Protein AF-A0A8I1KHW8-F1 (afdb_monomer_lite)

Radius of gyration: 22.09 Å; chains: 1; bounding bo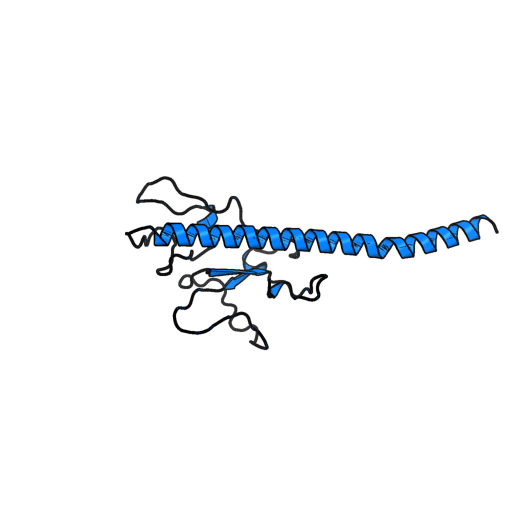x: 58×42×65 Å

Structure (mmCIF, N/CA/C/O backbone):
data_AF-A0A8I1KHW8-F1
#
_entry.id   AF-A0A8I1KHW8-F1
#
loop_
_atom_site.group_PDB
_atom_site.id
_atom_site.type_symbol
_atom_site.label_atom_id
_atom_site.label_alt_id
_atom_site.label_comp_id
_atom_site.label_asym_id
_atom_site.label_entity_id
_atom_site.label_seq_id
_atom_site.pdbx_PDB_ins_code
_atom_site.Cartn_x
_atom_site.Cartn_y
_atom_site.Cartn_z
_atom_site.occupancy
_atom_site.B_iso_or_equiv
_atom_site.auth_seq_id
_atom_site.auth_comp_id
_atom_site.auth_asym_id
_atom_site.auth_atom_id
_atom_site.pdbx_PDB_model_num
ATOM 1 N N . MET A 1 1 ? -35.687 17.084 40.719 1.00 69.00 1 MET A N 1
ATOM 2 C CA . MET A 1 1 ? -35.873 15.833 39.948 1.00 69.00 1 MET A CA 1
ATOM 3 C C . MET A 1 1 ? -35.725 16.032 38.438 1.00 69.00 1 MET A C 1
ATOM 5 O O . MET A 1 1 ? -35.265 15.116 37.778 1.00 69.00 1 MET A O 1
ATOM 9 N N . GLU A 1 2 ? -36.003 17.218 37.891 1.00 84.25 2 GLU A N 1
ATOM 10 C CA . GLU A 1 2 ? -35.909 17.504 36.445 1.00 84.25 2 GLU A CA 1
ATOM 11 C C . GLU A 1 2 ? -34.487 17.387 35.859 1.00 84.25 2 GLU A C 1
ATOM 13 O O . GLU A 1 2 ? -34.281 16.692 34.869 1.00 84.25 2 GLU A O 1
ATOM 18 N N . MET A 1 3 ? -33.470 17.960 36.517 1.00 91.31 3 MET A N 1
ATOM 19 C CA . MET A 1 3 ? -32.082 17.877 36.028 1.00 91.31 3 MET A CA 1
ATOM 20 C C . MET A 1 3 ? -31.494 16.458 36.057 1.00 91.31 3 MET A C 1
ATOM 22 O O . MET A 1 3 ? -30.656 16.126 35.223 1.00 91.31 3 MET A O 1
ATOM 26 N N . VAL A 1 4 ? -31.933 15.606 36.991 1.00 91.44 4 VAL A N 1
ATOM 27 C CA . VAL A 1 4 ? -31.424 14.228 37.119 1.00 91.44 4 VAL A CA 1
ATOM 28 C C . VAL A 1 4 ? -31.890 13.375 35.939 1.00 91.44 4 VAL A C 1
ATOM 30 O O . VAL A 1 4 ? -31.108 12.600 35.395 1.00 91.44 4 VAL A O 1
ATOM 33 N N . VAL A 1 5 ? -33.134 13.572 35.493 1.00 92.62 5 VAL A N 1
ATOM 34 C CA . VAL A 1 5 ? -33.689 12.887 34.317 1.00 92.62 5 VAL A CA 1
ATOM 35 C C . VAL A 1 5 ? -32.966 13.327 33.042 1.00 92.62 5 VAL A C 1
ATOM 37 O O . VAL A 1 5 ? -32.591 12.484 32.233 1.00 92.62 5 VAL A O 1
ATOM 40 N N . VAL A 1 6 ? -32.685 14.625 32.889 1.00 93.31 6 VAL A N 1
ATOM 41 C CA . VAL A 1 6 ? -31.935 15.144 31.731 1.00 93.31 6 VAL A CA 1
ATOM 42 C C . VAL A 1 6 ? -30.516 14.573 31.685 1.00 93.31 6 VAL A C 1
ATOM 44 O O . VAL A 1 6 ? -30.084 14.095 30.639 1.00 93.31 6 VAL A O 1
ATOM 47 N N . LEU A 1 7 ? -29.802 14.551 32.816 1.00 91.19 7 LEU A N 1
ATOM 48 C CA . LEU A 1 7 ? -28.459 13.963 32.892 1.00 91.19 7 LEU A CA 1
ATOM 49 C C . LEU A 1 7 ? -28.461 12.458 32.589 1.00 91.19 7 LEU A C 1
ATOM 51 O O . LEU A 1 7 ? -27.548 11.976 31.921 1.00 91.19 7 LEU A O 1
ATOM 55 N N . ALA A 1 8 ? -29.488 11.726 33.030 1.00 92.25 8 ALA A N 1
ATOM 56 C CA . ALA A 1 8 ? -29.648 10.305 32.725 1.00 92.25 8 ALA A CA 1
ATOM 57 C C . ALA A 1 8 ? -29.912 10.047 31.229 1.00 92.25 8 ALA A C 1
ATOM 59 O O . ALA A 1 8 ? -29.362 9.110 30.655 1.00 92.25 8 ALA A O 1
ATOM 60 N N . ILE A 1 9 ? -30.709 10.895 30.572 1.00 91.88 9 ILE A N 1
ATOM 61 C CA . ILE A 1 9 ? -30.954 10.794 29.125 1.00 91.88 9 ILE A CA 1
ATOM 62 C C . ILE A 1 9 ? -29.681 11.142 28.339 1.00 91.88 9 ILE A C 1
ATOM 64 O O . ILE A 1 9 ? -29.331 10.440 27.391 1.00 91.88 9 ILE A O 1
ATOM 68 N N . LEU A 1 10 ? -28.949 12.184 28.745 1.00 90.81 10 LEU A N 1
ATOM 69 C CA . LEU A 1 10 ? -27.696 12.581 28.095 1.00 90.81 10 LEU A CA 1
ATOM 70 C C . LEU A 1 10 ? -26.608 11.506 28.215 1.00 90.81 10 LEU A C 1
ATOM 72 O O . LEU A 1 10 ? -25.914 11.237 27.234 1.00 90.81 10 LEU A O 1
ATOM 76 N N . SER A 1 11 ? -26.466 10.866 29.378 1.00 89.00 11 SER A N 1
ATOM 77 C CA . SER A 1 11 ? -25.481 9.794 29.567 1.00 89.00 11 SER A CA 1
ATOM 78 C C . SER A 1 11 ? -25.821 8.548 28.743 1.00 89.00 11 SER A C 1
ATOM 80 O O . SER A 1 11 ? -24.925 7.954 28.141 1.00 89.00 11 SER A O 1
ATOM 82 N N . LEU A 1 12 ? -27.108 8.203 28.632 1.00 90.19 12 LEU A N 1
ATOM 83 C CA . LEU A 1 12 ? -27.579 7.114 27.777 1.00 90.19 12 LEU A CA 1
ATOM 84 C C . LEU A 1 12 ? -27.296 7.392 26.291 1.00 90.19 12 LEU A C 1
ATOM 86 O O . LEU A 1 12 ? -26.769 6.529 25.589 1.00 90.19 12 LEU A O 1
ATOM 90 N N . LEU A 1 13 ? -27.588 8.605 25.816 1.00 87.75 13 LEU A N 1
ATOM 91 C CA . LEU A 1 13 ? -27.304 9.010 24.435 1.00 87.75 13 LEU A CA 1
ATOM 92 C C . LEU A 1 13 ? -25.799 9.011 24.135 1.00 87.75 13 LEU A C 1
ATOM 94 O O . LEU A 1 13 ? -25.377 8.521 23.086 1.00 87.75 13 LEU A O 1
ATOM 98 N N . ALA A 1 14 ? -24.979 9.505 25.064 1.00 82.44 14 ALA A N 1
ATOM 99 C CA . ALA A 1 14 ? -23.526 9.496 24.920 1.00 82.44 14 ALA A CA 1
ATOM 100 C C . ALA A 1 14 ? -22.964 8.065 24.831 1.00 82.44 14 ALA A C 1
ATOM 102 O O . ALA A 1 14 ? -22.091 7.795 24.001 1.00 82.44 14 ALA A O 1
ATOM 103 N N . ALA A 1 15 ? -23.495 7.133 25.631 1.00 82.44 15 ALA A N 1
ATOM 104 C CA . ALA A 1 15 ? -23.104 5.725 25.594 1.00 82.44 15 ALA A CA 1
ATOM 105 C C . ALA A 1 15 ? -23.442 5.055 24.248 1.00 82.44 15 ALA A C 1
ATOM 107 O O . ALA A 1 15 ? -22.645 4.265 23.741 1.00 82.44 15 ALA A O 1
ATOM 108 N N . LEU A 1 16 ? -24.581 5.409 23.639 1.00 83.44 16 LEU A N 1
ATOM 109 C CA . LEU A 1 16 ? -24.998 4.891 22.331 1.00 83.44 16 LEU A CA 1
ATOM 110 C C . LEU A 1 16 ? -24.201 5.493 21.160 1.00 83.44 16 LEU A C 1
ATOM 112 O O . LEU A 1 16 ? -23.960 4.808 20.169 1.00 83.44 16 LEU A O 1
ATOM 116 N N . ALA A 1 17 ? -23.752 6.747 21.262 1.00 76.25 17 ALA A N 1
ATOM 117 C CA . ALA A 1 17 ? -23.016 7.423 20.189 1.00 76.25 17 ALA A CA 1
ATOM 118 C C . ALA A 1 17 ? -21.529 7.012 20.096 1.00 76.25 17 ALA A C 1
ATOM 120 O O . ALA A 1 17 ? -20.953 6.978 19.005 1.00 76.25 17 ALA A O 1
ATOM 121 N N . ALA A 1 18 ? -20.893 6.670 21.222 1.00 69.69 18 ALA A N 1
ATOM 122 C CA . ALA A 1 18 ? -19.462 6.356 21.301 1.00 69.69 18 ALA A CA 1
ATOM 123 C C . ALA A 1 18 ? -18.945 5.223 20.372 1.00 69.69 18 ALA A C 1
ATOM 125 O O . ALA A 1 18 ? -17.880 5.406 19.766 1.00 69.69 18 ALA A O 1
ATOM 126 N N . PRO A 1 19 ? -19.618 4.060 20.214 1.00 66.19 19 PRO A N 1
ATOM 127 C CA . PRO A 1 19 ? -19.103 2.972 19.374 1.00 66.19 19 PRO A CA 1
ATOM 128 C C . PRO A 1 19 ? -19.058 3.324 17.878 1.00 66.19 19 PRO A C 1
ATOM 130 O O . PRO A 1 19 ? -18.197 2.814 17.157 1.00 66.19 19 PRO A O 1
ATOM 133 N N . HIS A 1 20 ? -19.912 4.240 17.411 1.00 64.62 20 HIS A N 1
ATOM 134 C CA . HIS A 1 20 ? -19.960 4.635 16.001 1.00 64.62 20 HIS A CA 1
ATOM 135 C C . HIS A 1 20 ? -18.709 5.405 15.555 1.00 64.62 20 HIS A C 1
ATOM 137 O O . HIS A 1 20 ? -18.195 5.168 14.461 1.00 64.62 20 HIS A O 1
ATOM 143 N N . ALA A 1 21 ? -18.157 6.266 16.414 1.00 68.31 21 ALA A N 1
ATOM 144 C CA . ALA A 1 21 ? -16.970 7.053 16.078 1.00 68.31 21 ALA A CA 1
ATOM 145 C C . ALA A 1 21 ? -15.724 6.176 15.845 1.00 68.31 21 ALA A C 1
ATOM 147 O O . ALA A 1 21 ? -14.949 6.413 14.919 1.00 68.31 21 ALA A O 1
ATOM 148 N N . ARG A 1 22 ? -15.547 5.118 16.649 1.00 72.56 22 ARG A N 1
ATOM 149 C CA . ARG A 1 22 ? -14.405 4.191 16.529 1.00 72.56 22 ARG A CA 1
ATOM 150 C C . ARG A 1 22 ? -14.487 3.330 15.265 1.00 72.56 22 ARG A C 1
ATOM 152 O O . ARG A 1 22 ? -13.457 3.042 14.659 1.00 72.56 22 ARG A O 1
ATOM 159 N N . MET A 1 23 ? -15.701 2.956 14.855 1.00 81.62 23 MET A N 1
ATOM 160 C CA . MET A 1 23 ? -15.949 2.178 13.638 1.00 81.62 23 MET A CA 1
ATOM 161 C C . MET A 1 23 ? -15.560 2.958 12.377 1.00 81.62 23 MET A C 1
ATOM 163 O O . MET A 1 23 ? -14.889 2.415 11.501 1.00 81.62 23 MET A O 1
ATOM 167 N N . ASN A 1 24 ? -15.938 4.238 12.311 1.00 83.50 24 ASN A N 1
ATOM 168 C CA . ASN A 1 24 ? -15.645 5.092 11.160 1.00 83.50 24 ASN A CA 1
ATOM 169 C C . ASN A 1 24 ? -14.135 5.278 10.977 1.00 83.50 24 ASN A C 1
ATOM 171 O O . ASN A 1 24 ? -13.622 5.038 9.891 1.00 83.50 24 ASN A O 1
ATOM 175 N N . LEU A 1 25 ? -13.404 5.557 12.063 1.00 86.31 25 LEU A N 1
ATOM 176 C CA . LEU A 1 25 ? -11.943 5.671 12.014 1.00 86.31 25 LEU A CA 1
ATOM 177 C C . LEU A 1 25 ? -11.263 4.384 11.529 1.00 86.31 25 LEU A C 1
ATOM 179 O O . LEU A 1 25 ? -10.285 4.446 10.787 1.00 86.31 25 LEU A O 1
ATOM 183 N N . LYS A 1 26 ? -11.759 3.210 11.943 1.00 88.38 26 LYS A N 1
ATOM 184 C CA . LYS A 1 26 ? -11.233 1.929 11.458 1.00 88.38 26 LYS A CA 1
ATOM 185 C C . LYS A 1 26 ? -11.511 1.757 9.965 1.00 88.38 26 LYS A C 1
ATOM 187 O O . LYS A 1 26 ? -10.582 1.461 9.222 1.00 88.38 26 LYS A O 1
ATOM 192 N N . ARG A 1 27 ? -12.748 1.998 9.522 1.00 91.38 27 ARG A N 1
ATOM 193 C CA . ARG A 1 27 ? -13.138 1.921 8.107 1.00 91.38 27 ARG A CA 1
ATOM 194 C C . ARG A 1 27 ? -12.289 2.844 7.227 1.00 91.38 27 ARG A C 1
ATOM 196 O O . ARG A 1 27 ? -11.821 2.407 6.181 1.00 91.38 27 ARG A O 1
ATOM 203 N N . ASP A 1 28 ? -12.041 4.076 7.662 1.00 92.12 28 ASP A N 1
ATOM 204 C CA . ASP A 1 28 ? -11.218 5.028 6.909 1.00 92.12 28 ASP A CA 1
ATOM 205 C C . ASP A 1 28 ? -9.777 4.522 6.752 1.00 92.12 28 ASP A C 1
ATOM 207 O O . ASP A 1 28 ? -9.219 4.556 5.653 1.00 92.12 28 ASP A O 1
ATOM 211 N N . LYS A 1 29 ? -9.188 3.970 7.822 1.00 92.19 29 LYS A N 1
ATOM 212 C CA . LYS A 1 29 ? -7.856 3.345 7.764 1.00 92.19 29 LYS A CA 1
ATOM 213 C C . LYS A 1 29 ? -7.819 2.121 6.849 1.00 92.19 29 LYS A C 1
ATOM 215 O O . LYS A 1 29 ? -6.839 1.932 6.134 1.00 92.19 29 LYS A O 1
ATOM 220 N N . GLU A 1 30 ? -8.870 1.301 6.838 1.00 94.06 30 GLU A N 1
ATOM 221 C CA . GLU A 1 30 ? -8.973 0.149 5.931 1.00 94.06 30 GLU A CA 1
ATOM 222 C C . GLU A 1 30 ? -9.012 0.579 4.462 1.00 94.06 30 GLU A C 1
ATOM 224 O O . GLU A 1 30 ? -8.321 -0.009 3.629 1.00 94.06 30 GLU A O 1
ATOM 229 N N . ILE A 1 31 ? -9.777 1.628 4.142 1.00 94.44 31 ILE A N 1
ATOM 230 C CA . ILE A 1 31 ? -9.846 2.192 2.787 1.00 94.44 31 ILE A CA 1
ATOM 231 C C . ILE A 1 31 ? -8.468 2.706 2.361 1.00 94.44 31 ILE A C 1
ATOM 233 O O . ILE A 1 31 ? -7.987 2.340 1.288 1.00 94.44 31 ILE A O 1
ATOM 237 N N . GLN A 1 32 ? -7.804 3.481 3.224 1.00 94.06 32 GLN A N 1
ATOM 238 C CA . GLN A 1 32 ? -6.456 3.994 2.964 1.00 94.06 32 GLN A CA 1
ATOM 239 C C . GLN A 1 32 ? -5.442 2.867 2.746 1.00 94.06 32 GLN A C 1
ATOM 241 O O . GLN A 1 32 ? -4.603 2.956 1.846 1.00 94.06 32 GLN A O 1
ATOM 246 N N . LEU A 1 33 ? -5.523 1.788 3.531 1.00 93.44 33 LEU A N 1
ATOM 247 C CA . LEU A 1 33 ? -4.631 0.644 3.372 1.00 93.44 33 LEU A CA 1
ATOM 248 C C . LEU A 1 33 ? -4.840 -0.021 2.008 1.00 93.44 33 LEU A C 1
ATOM 250 O O . LEU A 1 33 ? -3.875 -0.233 1.276 1.00 93.44 33 LEU A O 1
ATOM 254 N N . ARG A 1 34 ? -6.093 -0.298 1.631 1.00 93.44 34 ARG A N 1
ATOM 255 C CA . ARG A 1 34 ? -6.417 -0.917 0.336 1.00 93.44 34 ARG A CA 1
ATOM 256 C C . ARG A 1 34 ? -5.982 -0.045 -0.841 1.00 93.44 34 ARG A C 1
ATOM 258 O O . ARG A 1 34 ? -5.452 -0.564 -1.823 1.00 93.44 34 ARG A O 1
ATOM 265 N N . GLU A 1 35 ? -6.172 1.268 -0.751 1.00 94.50 35 GLU A N 1
ATOM 266 C CA . GLU A 1 35 ? -5.712 2.212 -1.774 1.00 94.50 35 GLU A CA 1
ATOM 267 C C . GLU A 1 35 ? -4.182 2.223 -1.893 1.00 94.50 35 GLU A C 1
ATOM 269 O O . GLU A 1 35 ? -3.638 2.188 -3.002 1.00 94.50 35 GLU A O 1
ATOM 274 N N . THR A 1 36 ? -3.486 2.200 -0.755 1.00 93.19 36 THR A N 1
ATOM 275 C CA . THR A 1 36 ? -2.022 2.134 -0.700 1.00 93.19 36 THR A CA 1
ATOM 276 C C . THR A 1 36 ? -1.513 0.853 -1.360 1.00 93.19 36 THR A C 1
ATOM 278 O O . THR A 1 36 ? -0.686 0.925 -2.270 1.00 93.19 36 THR A O 1
ATOM 281 N N . LEU A 1 37 ? -2.062 -0.308 -0.984 1.00 92.25 37 LEU A N 1
ATOM 282 C CA . LEU A 1 37 ? -1.710 -1.605 -1.572 1.00 92.25 37 LEU A CA 1
ATOM 283 C C . LEU A 1 37 ? -1.968 -1.629 -3.082 1.00 92.25 37 LEU A C 1
ATOM 285 O O . LEU A 1 37 ? -1.089 -2.000 -3.860 1.00 92.25 37 LEU A O 1
ATOM 289 N N . ARG A 1 38 ? -3.138 -1.154 -3.525 1.00 93.94 38 ARG A N 1
ATOM 290 C CA . ARG A 1 38 ? -3.480 -1.064 -4.951 1.00 93.94 38 ARG A CA 1
ATOM 291 C C . ARG A 1 38 ? -2.497 -0.185 -5.721 1.00 93.94 38 ARG A C 1
ATOM 293 O O . ARG A 1 38 ? -2.113 -0.532 -6.836 1.00 93.94 38 ARG A O 1
ATOM 300 N N . THR A 1 39 ? -2.097 0.944 -5.145 1.00 94.00 39 THR A N 1
ATOM 301 C CA . THR A 1 39 ? -1.155 1.879 -5.773 1.00 94.00 39 THR A CA 1
ATOM 302 C C . THR A 1 39 ? 0.226 1.252 -5.936 1.00 94.00 39 THR A C 1
ATOM 304 O O . THR A 1 39 ? 0.824 1.357 -7.008 1.00 94.00 39 THR A O 1
ATOM 307 N N . VAL A 1 40 ? 0.721 0.568 -4.903 1.00 91.50 40 VAL A N 1
ATOM 308 C CA . VAL A 1 40 ? 2.034 -0.089 -4.925 1.00 91.50 40 VAL A CA 1
ATOM 309 C C . VAL A 1 40 ? 2.045 -1.266 -5.892 1.00 91.50 40 VAL A C 1
ATOM 311 O O . VAL A 1 40 ? 2.933 -1.334 -6.737 1.00 91.50 40 VAL A O 1
ATOM 314 N N . ARG A 1 41 ? 1.038 -2.145 -5.837 1.00 92.44 41 ARG A N 1
ATOM 315 C CA . ARG A 1 41 ? 0.912 -3.280 -6.765 1.00 92.44 41 ARG A CA 1
ATOM 316 C C . ARG A 1 41 ? 0.829 -2.816 -8.214 1.00 92.44 41 ARG A C 1
ATOM 318 O O . ARG A 1 41 ? 1.596 -3.274 -9.050 1.00 92.44 41 ARG A O 1
ATOM 325 N N . ALA A 1 42 ? 0.018 -1.796 -8.499 1.00 93.69 42 ALA A N 1
ATOM 326 C CA . ALA A 1 42 ? -0.040 -1.214 -9.838 1.00 93.69 42 ALA A CA 1
ATOM 327 C C . ALA A 1 42 ? 1.303 -0.603 -10.285 1.00 93.69 42 ALA A C 1
ATOM 329 O O . ALA A 1 42 ? 1.614 -0.602 -11.478 1.00 93.69 42 ALA A O 1
ATOM 330 N N . ALA A 1 43 ? 2.099 -0.055 -9.362 1.00 91.56 43 ALA A N 1
ATOM 331 C CA . ALA A 1 43 ? 3.441 0.434 -9.665 1.00 91.56 43 ALA A CA 1
ATOM 332 C C . ALA A 1 43 ? 4.419 -0.714 -9.965 1.00 91.56 43 ALA A C 1
ATOM 334 O O . ALA A 1 43 ? 5.184 -0.602 -10.925 1.00 91.56 43 ALA A O 1
ATOM 335 N N . LEU A 1 44 ? 4.352 -1.813 -9.207 1.00 89.75 44 LEU A N 1
ATOM 336 C CA . LEU A 1 44 ? 5.123 -3.038 -9.444 1.00 89.75 44 LEU A CA 1
ATOM 337 C C . LEU A 1 44 ? 4.780 -3.661 -10.801 1.00 89.75 44 LEU A C 1
ATOM 339 O O . LEU A 1 44 ? 5.681 -3.912 -11.597 1.00 89.75 44 LEU A O 1
ATOM 343 N N . ASP A 1 45 ? 3.493 -3.801 -11.121 1.00 90.94 45 ASP A N 1
ATOM 344 C CA . ASP A 1 45 ? 3.032 -4.339 -12.406 1.00 90.94 45 ASP A CA 1
ATOM 345 C C . ASP A 1 45 ? 3.511 -3.488 -13.588 1.00 90.94 45 ASP A C 1
ATOM 347 O O . ASP A 1 45 ? 3.955 -4.005 -14.615 1.00 90.94 45 ASP A O 1
ATOM 351 N N . ARG A 1 46 ? 3.459 -2.156 -13.451 1.00 90.56 46 ARG A N 1
ATOM 352 C CA . ARG A 1 46 ? 3.965 -1.228 -14.475 1.00 90.56 46 ARG A CA 1
ATOM 353 C C . ARG A 1 46 ? 5.476 -1.334 -14.641 1.00 90.56 46 ARG A C 1
ATOM 355 O O . ARG A 1 46 ? 5.946 -1.292 -15.776 1.00 90.56 46 ARG A O 1
ATOM 362 N N . PHE A 1 47 ? 6.216 -1.459 -13.541 1.00 88.38 47 PHE A N 1
ATOM 363 C CA . PHE A 1 47 ? 7.662 -1.660 -13.570 1.00 88.38 47 PHE A CA 1
ATOM 364 C C . PHE A 1 47 ? 8.006 -2.966 -14.286 1.00 88.38 47 PHE A C 1
ATOM 366 O O . PHE A 1 47 ? 8.790 -2.956 -15.233 1.00 88.38 47 PHE A O 1
ATOM 373 N N . HIS A 1 48 ? 7.344 -4.061 -13.911 1.00 87.44 48 HIS A N 1
ATOM 374 C CA . HIS A 1 48 ? 7.520 -5.365 -14.534 1.00 87.44 48 HIS A CA 1
ATOM 375 C C . HIS A 1 48 ? 7.211 -5.336 -16.033 1.00 87.44 48 HIS A C 1
ATOM 377 O O . HIS A 1 48 ? 8.025 -5.770 -16.848 1.00 87.44 48 HIS A O 1
ATOM 383 N N . ALA A 1 49 ? 6.078 -4.750 -16.425 1.00 88.44 49 ALA A N 1
ATOM 384 C CA . ALA A 1 49 ? 5.695 -4.624 -17.828 1.00 88.44 49 ALA A CA 1
ATOM 385 C C . ALA A 1 49 ? 6.695 -3.790 -18.646 1.00 88.44 49 ALA A C 1
ATOM 387 O O . ALA A 1 49 ? 6.938 -4.089 -19.817 1.00 88.44 49 ALA A O 1
ATOM 388 N N . ASP A 1 50 ? 7.272 -2.742 -18.057 1.00 85.94 50 ASP A N 1
ATOM 389 C CA . ASP A 1 50 ? 8.292 -1.930 -18.716 1.00 85.94 50 ASP A CA 1
ATOM 390 C C . ASP A 1 50 ? 9.634 -2.661 -18.819 1.00 85.94 50 ASP A C 1
ATOM 392 O O . ASP A 1 50 ? 10.307 -2.512 -19.838 1.00 85.94 50 ASP A O 1
ATOM 396 N N . MET A 1 51 ? 10.009 -3.468 -17.823 1.00 83.81 51 MET A N 1
ATOM 397 C CA . MET A 1 51 ? 11.225 -4.287 -17.861 1.00 83.81 51 MET A CA 1
ATOM 398 C C . MET A 1 51 ? 11.112 -5.435 -18.866 1.00 83.81 51 MET A C 1
ATOM 400 O O . MET A 1 51 ? 12.030 -5.640 -19.654 1.00 83.81 51 MET A O 1
ATOM 404 N N . MET A 1 52 ? 9.962 -6.108 -18.939 1.00 83.00 52 MET A N 1
ATOM 405 C CA . MET A 1 52 ? 9.721 -7.195 -19.900 1.00 83.00 52 MET A CA 1
ATOM 406 C C . MET A 1 52 ? 9.712 -6.737 -21.363 1.00 83.00 52 MET A C 1
ATOM 408 O O . MET A 1 52 ? 9.975 -7.526 -22.267 1.00 83.00 52 MET A O 1
ATOM 412 N N . LYS A 1 53 ? 9.427 -5.455 -21.623 1.00 82.94 53 LYS A N 1
ATOM 413 C CA . LYS A 1 53 ? 9.500 -4.871 -22.973 1.00 82.94 53 LYS A CA 1
ATOM 414 C C . LYS A 1 53 ? 10.923 -4.532 -23.408 1.00 82.94 53 LYS A C 1
ATOM 416 O O . LYS A 1 53 ? 11.147 -4.280 -24.594 1.00 82.94 53 LYS A O 1
ATOM 421 N N . ARG A 1 54 ? 11.881 -4.467 -22.481 1.00 76.25 54 ARG A N 1
ATOM 422 C CA . ARG A 1 54 ? 13.270 -4.149 -22.814 1.00 76.25 54 ARG A CA 1
ATOM 423 C C . ARG A 1 54 ? 13.956 -5.388 -23.366 1.00 76.25 54 ARG A C 1
ATOM 425 O O . ARG A 1 54 ? 13.853 -6.475 -22.814 1.00 76.25 54 ARG A O 1
ATOM 432 N N . LYS A 1 55 ? 14.684 -5.203 -24.467 1.00 64.50 55 LYS A N 1
ATOM 433 C CA . LYS A 1 55 ? 15.530 -6.256 -25.048 1.00 64.50 55 LYS A CA 1
ATOM 434 C C . LYS A 1 55 ? 16.824 -6.461 -24.255 1.00 64.50 55 LYS A C 1
ATOM 436 O O . LYS A 1 55 ? 17.423 -7.527 -24.334 1.00 64.50 55 LYS A O 1
ATOM 441 N N . GLU A 1 56 ? 17.248 -5.443 -23.511 1.00 61.66 56 GLU A N 1
ATOM 442 C CA . GLU A 1 56 ? 18.460 -5.456 -22.700 1.00 61.66 56 GLU A CA 1
ATOM 443 C C . GLU A 1 56 ? 18.108 -5.809 -21.251 1.00 61.66 56 GLU A C 1
ATOM 445 O O . GLU A 1 56 ? 17.265 -5.155 -20.633 1.00 61.66 56 GLU A O 1
ATOM 450 N N . LYS A 1 57 ? 18.741 -6.864 -20.719 1.00 58.59 57 LYS A N 1
ATOM 451 C CA . LYS A 1 57 ? 18.715 -7.178 -19.285 1.00 58.59 57 LYS A CA 1
ATOM 452 C C . LYS A 1 57 ? 19.533 -6.105 -18.586 1.00 58.59 57 LYS A C 1
ATOM 454 O O . LYS A 1 57 ? 20.745 -6.233 -18.517 1.00 58.59 57 LYS A O 1
ATOM 459 N N . ASP A 1 58 ? 18.876 -5.035 -18.167 1.00 56.94 58 ASP A N 1
ATOM 460 C CA . ASP A 1 58 ? 19.510 -3.834 -17.632 1.00 56.94 58 ASP A CA 1
ATOM 461 C C . ASP A 1 58 ? 20.018 -4.084 -16.194 1.00 56.94 58 ASP A C 1
ATOM 463 O O . ASP A 1 58 ? 19.229 -4.003 -15.247 1.00 56.94 58 ASP A O 1
ATOM 467 N N . PRO A 1 59 ? 21.314 -4.399 -15.974 1.00 53.38 59 PRO A N 1
ATOM 468 C CA . PRO A 1 59 ? 21.818 -4.794 -14.657 1.00 53.38 59 PRO A CA 1
ATOM 469 C C . PRO A 1 59 ? 21.947 -3.585 -13.722 1.00 53.38 59 PRO A C 1
ATOM 471 O O . PRO A 1 59 ? 22.075 -3.739 -12.511 1.00 53.38 59 PRO A O 1
ATOM 474 N N . LYS A 1 60 ? 21.928 -2.365 -14.281 1.00 57.78 60 LYS A N 1
ATOM 475 C CA . LYS A 1 60 ? 22.070 -1.101 -13.545 1.00 57.78 60 LYS A CA 1
ATOM 476 C C . LYS A 1 60 ? 20.724 -0.499 -13.136 1.00 57.78 60 LYS A C 1
ATOM 478 O O . LYS A 1 60 ? 20.692 0.393 -12.295 1.00 57.78 60 LYS A O 1
ATOM 483 N N . GLY A 1 61 ? 19.616 -0.998 -13.691 1.00 62.16 61 GLY A N 1
ATOM 484 C CA . GLY A 1 61 ? 18.263 -0.487 -13.452 1.00 62.16 61 GLY A CA 1
ATOM 485 C C . GLY A 1 61 ? 17.615 -0.926 -12.134 1.00 62.16 61 GLY A C 1
ATOM 486 O O . GLY A 1 61 ? 16.459 -0.575 -11.897 1.00 62.16 61 GLY A O 1
ATOM 487 N N . GLY A 1 62 ? 18.315 -1.703 -11.296 1.00 70.94 62 GLY A N 1
ATOM 488 C CA . GLY A 1 62 ? 17.782 -2.217 -10.027 1.00 70.94 62 GLY A CA 1
ATOM 489 C C . GLY A 1 62 ? 16.666 -3.257 -10.192 1.00 70.94 62 GLY A C 1
ATOM 490 O O . GLY A 1 62 ? 15.897 -3.476 -9.254 1.00 70.94 62 GLY A O 1
ATOM 491 N N . ALA A 1 63 ? 16.565 -3.869 -11.378 1.00 77.50 63 ALA A N 1
ATOM 492 C CA . ALA A 1 63 ? 15.609 -4.921 -11.698 1.00 77.50 63 ALA A CA 1
ATOM 493 C C . ALA A 1 63 ? 16.265 -6.305 -11.621 1.00 77.50 63 ALA A C 1
ATOM 495 O O . ALA A 1 63 ? 17.370 -6.515 -12.120 1.00 77.50 63 ALA A O 1
ATOM 496 N N . SER A 1 64 ? 15.542 -7.254 -11.039 1.00 77.12 64 SER A N 1
ATOM 497 C CA . SER A 1 64 ? 15.858 -8.678 -11.056 1.00 77.12 64 SER A CA 1
ATOM 498 C C . SER A 1 64 ? 15.741 -9.260 -12.468 1.00 77.12 64 SER A C 1
ATOM 500 O O . SER A 1 64 ? 15.013 -8.717 -13.307 1.00 77.12 64 SER A O 1
ATOM 502 N N . PRO A 1 65 ? 16.383 -10.412 -12.743 1.00 77.44 65 PRO A N 1
ATOM 503 C CA . PRO A 1 65 ? 16.148 -11.193 -13.956 1.00 77.44 65 PRO A CA 1
ATOM 504 C C . PRO A 1 65 ? 14.667 -11.473 -14.263 1.00 77.44 65 PRO A C 1
ATOM 506 O O . PRO A 1 65 ? 14.323 -11.663 -15.429 1.00 77.44 65 PRO A O 1
ATOM 509 N N . ASN A 1 66 ? 13.795 -11.481 -13.246 1.00 77.38 66 ASN A N 1
ATOM 510 C CA . ASN A 1 66 ? 12.347 -11.663 -13.396 1.00 77.38 66 ASN A CA 1
ATOM 511 C C . ASN A 1 66 ? 11.589 -10.355 -13.690 1.00 77.38 66 ASN A C 1
ATOM 513 O O . ASN A 1 66 ? 10.363 -10.355 -13.738 1.00 77.38 66 ASN A O 1
ATOM 517 N N . GLY A 1 67 ? 12.284 -9.230 -13.861 1.00 80.62 67 GLY A N 1
ATOM 518 C CA . GLY A 1 67 ? 11.688 -7.931 -14.175 1.00 80.62 67 GLY A CA 1
ATOM 519 C C . GLY A 1 67 ? 11.065 -7.197 -12.985 1.00 80.62 67 GLY A C 1
ATOM 520 O O . GLY A 1 67 ? 10.439 -6.165 -13.192 1.00 80.62 67 GLY A O 1
ATOM 521 N N . TYR A 1 68 ? 11.229 -7.688 -11.757 1.00 85.19 68 TYR A N 1
ATOM 522 C CA . TYR A 1 68 ? 10.755 -7.032 -10.530 1.00 85.19 68 TYR A CA 1
ATOM 523 C C . TYR A 1 68 ? 11.876 -6.240 -9.838 1.00 85.19 68 TYR A C 1
ATOM 525 O O . TYR A 1 68 ? 13.049 -6.561 -10.028 1.00 85.19 68 TYR A O 1
ATOM 533 N N . PRO A 1 69 ? 11.568 -5.189 -9.060 1.00 84.75 69 PRO A N 1
ATOM 534 C CA . PRO A 1 69 ? 12.589 -4.404 -8.369 1.00 84.75 69 PRO A CA 1
ATOM 535 C C . PRO A 1 69 ? 13.168 -5.143 -7.153 1.00 84.75 69 PRO A C 1
ATOM 537 O O . PRO A 1 69 ? 12.444 -5.855 -6.465 1.00 84.75 69 PRO A O 1
ATOM 540 N N . TYR A 1 70 ? 14.442 -4.902 -6.825 1.00 80.81 70 TYR A N 1
ATOM 541 C CA . TYR A 1 70 ? 15.048 -5.395 -5.571 1.00 80.81 70 TYR A CA 1
ATOM 542 C C . TYR A 1 70 ? 14.603 -4.606 -4.330 1.00 80.81 70 TYR A C 1
ATOM 544 O O . TYR A 1 70 ? 14.524 -5.144 -3.229 1.00 80.81 70 TYR A O 1
ATOM 552 N N . THR A 1 71 ? 14.283 -3.320 -4.503 1.00 82.44 71 THR A N 1
ATOM 553 C CA . THR A 1 71 ? 13.891 -2.430 -3.401 1.00 82.44 71 THR A CA 1
ATOM 554 C C . THR A 1 71 ? 12.757 -1.519 -3.844 1.00 82.44 71 THR A C 1
ATOM 556 O O . THR A 1 71 ? 12.813 -0.957 -4.937 1.00 82.44 71 THR A O 1
ATOM 559 N N . VAL A 1 72 ? 11.774 -1.266 -2.973 1.00 82.06 72 VAL A N 1
ATOM 560 C CA . VAL A 1 72 ? 10.672 -0.313 -3.241 1.00 82.06 72 VAL A CA 1
ATOM 561 C C . VAL A 1 72 ? 11.195 1.087 -3.585 1.00 82.06 72 VAL A C 1
ATOM 563 O O . VAL A 1 72 ? 10.604 1.789 -4.401 1.00 82.06 72 VAL A O 1
ATOM 566 N N . GLN A 1 73 ? 12.350 1.472 -3.037 1.00 82.50 73 GLN A N 1
ATOM 567 C CA . GLN A 1 73 ? 13.014 2.740 -3.335 1.00 82.50 73 GLN A CA 1
ATOM 568 C C . GLN A 1 73 ? 13.303 2.927 -4.835 1.00 82.50 73 GLN A C 1
ATOM 570 O O . GLN A 1 73 ? 13.174 4.034 -5.349 1.00 82.50 73 GLN A O 1
ATOM 575 N N . THR A 1 74 ? 13.581 1.847 -5.573 1.00 82.69 74 THR A N 1
ATOM 576 C CA . THR A 1 74 ? 13.809 1.910 -7.030 1.00 82.69 74 THR A CA 1
ATOM 577 C C . THR A 1 74 ? 12.578 2.407 -7.798 1.00 82.69 74 THR A C 1
ATOM 579 O O . THR A 1 74 ? 12.714 3.072 -8.825 1.00 82.69 74 THR A O 1
ATOM 582 N N . LEU A 1 75 ? 11.366 2.166 -7.278 1.00 83.88 75 LEU A N 1
ATOM 583 C CA . LEU A 1 75 ? 10.120 2.666 -7.866 1.00 83.88 75 LEU A CA 1
ATOM 584 C C . LEU A 1 75 ? 9.970 4.183 -7.699 1.00 83.88 75 LEU A C 1
ATOM 586 O O . LEU A 1 75 ? 9.303 4.819 -8.521 1.00 83.88 75 LEU A O 1
ATOM 590 N N . VAL A 1 76 ? 10.574 4.752 -6.651 1.00 85.88 76 VAL A N 1
ATOM 591 C CA . VAL A 1 76 ? 10.552 6.190 -6.339 1.00 85.88 76 VAL A CA 1
ATOM 592 C C . VAL A 1 76 ? 11.684 6.917 -7.061 1.00 85.88 76 VAL A C 1
ATOM 594 O O . VAL A 1 76 ? 11.439 7.914 -7.741 1.00 85.88 76 VAL A O 1
ATOM 597 N N . ASP A 1 77 ? 12.909 6.401 -6.964 1.00 82.00 77 ASP A N 1
ATOM 598 C CA . ASP A 1 77 ? 14.089 6.979 -7.621 1.00 82.00 77 ASP A CA 1
ATOM 599 C C . ASP A 1 77 ? 13.948 6.914 -9.151 1.00 82.00 77 ASP A C 1
ATOM 601 O O . ASP A 1 77 ? 14.350 7.834 -9.878 1.00 82.00 77 ASP A O 1
ATOM 605 N N . GLY A 1 78 ? 13.262 5.868 -9.617 1.00 76.44 78 GLY A N 1
ATOM 606 C CA . GLY A 1 78 ? 12.922 5.605 -11.001 1.00 76.44 78 GLY A CA 1
ATOM 607 C C . GLY A 1 78 ? 13.976 4.761 -11.707 1.00 76.44 78 GLY A C 1
ATOM 608 O O . GLY A 1 78 ? 15.178 4.943 -11.519 1.00 76.44 78 GLY A O 1
ATOM 609 N N . SER A 1 79 ? 13.516 3.866 -12.579 1.00 72.81 79 SER A N 1
ATOM 610 C CA . SER A 1 79 ? 14.404 3.096 -13.450 1.00 72.81 79 SER A CA 1
ATOM 611 C C . SER A 1 79 ? 14.783 3.929 -14.672 1.00 72.81 79 SER A C 1
ATOM 613 O O . SER A 1 79 ? 13.902 4.490 -15.337 1.00 72.81 79 SER A O 1
ATOM 615 N N . GLU A 1 80 ? 16.067 3.976 -15.012 1.00 67.19 80 GLU A N 1
ATOM 616 C CA . GLU A 1 80 ? 16.540 4.530 -16.287 1.00 67.19 80 GLU A CA 1
ATOM 617 C C . GLU A 1 80 ? 15.936 3.727 -17.440 1.00 67.19 80 GLU A C 1
ATOM 619 O O . GLU A 1 80 ? 15.776 2.522 -17.303 1.00 67.19 80 GLU A O 1
ATOM 624 N N . LYS A 1 81 ? 15.504 4.369 -18.535 1.00 59.47 81 LYS A N 1
ATOM 625 C CA . LYS A 1 81 ? 14.870 3.691 -19.691 1.00 59.47 81 LYS A CA 1
ATOM 626 C C . LYS A 1 81 ? 15.886 3.165 -20.720 1.00 59.47 81 LYS A C 1
ATOM 628 O O . LYS A 1 81 ? 15.550 2.309 -21.530 1.00 59.47 81 LYS A O 1
ATOM 633 N N . ALA A 1 82 ? 17.088 3.727 -20.679 1.00 58.84 82 ALA A N 1
ATOM 634 C CA . ALA A 1 82 ? 18.291 3.422 -21.447 1.00 58.84 82 ALA A CA 1
ATOM 635 C C . A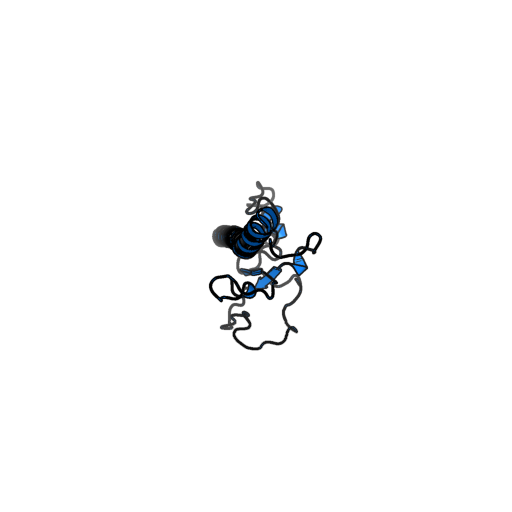LA A 1 82 ? 19.470 4.063 -20.689 1.00 58.84 82 ALA A C 1
ATOM 637 O O . ALA A 1 82 ? 19.224 4.955 -19.869 1.00 58.84 82 ALA A O 1
ATOM 638 N N . ALA A 1 83 ? 20.717 3.669 -20.967 1.00 57.03 83 ALA A N 1
ATOM 639 C CA . ALA A 1 83 ? 21.892 4.308 -20.367 1.00 57.03 83 ALA A CA 1
ATOM 640 C C . ALA A 1 83 ? 21.827 5.841 -20.555 1.00 57.03 83 ALA A C 1
ATOM 642 O O . ALA A 1 83 ? 21.798 6.323 -21.687 1.00 57.03 83 ALA A O 1
ATOM 643 N N . ASN A 1 84 ? 21.758 6.595 -19.448 1.00 59.16 84 ASN A N 1
ATOM 644 C CA . ASN A 1 84 ? 21.599 8.062 -19.406 1.00 59.16 84 ASN A CA 1
ATOM 645 C C . ASN A 1 84 ? 20.269 8.630 -19.960 1.00 59.16 84 ASN A C 1
ATOM 647 O O . ASN A 1 84 ? 20.184 9.813 -20.291 1.00 59.16 84 ASN A O 1
ATOM 651 N N . GLY A 1 85 ? 19.213 7.819 -20.058 1.00 66.25 85 GLY A N 1
ATOM 652 C CA . GLY A 1 85 ? 17.870 8.269 -20.441 1.00 66.25 85 GLY A CA 1
ATOM 653 C C . GLY A 1 85 ? 17.060 8.873 -19.279 1.00 66.25 85 GLY A C 1
ATOM 654 O O . GLY A 1 85 ? 17.434 8.737 -18.113 1.00 66.25 85 GLY A O 1
ATOM 655 N N . PRO A 1 86 ? 15.899 9.502 -19.555 1.00 71.50 86 PRO A N 1
ATOM 656 C CA . PRO A 1 86 ? 15.026 10.016 -18.501 1.00 71.50 86 PRO A CA 1
ATOM 657 C C . PRO A 1 86 ? 14.558 8.882 -17.575 1.00 71.50 86 PRO A C 1
ATOM 659 O O . PRO A 1 86 ? 14.040 7.859 -18.038 1.00 71.50 86 PRO A O 1
ATOM 662 N N . LYS A 1 87 ? 14.727 9.071 -16.259 1.00 77.56 87 LYS A N 1
ATOM 663 C CA . LYS A 1 87 ? 14.282 8.118 -15.232 1.00 77.56 87 LYS A CA 1
ATOM 664 C C . LYS A 1 87 ? 12.761 8.086 -15.176 1.00 77.56 87 LYS A C 1
ATOM 666 O O . LYS A 1 87 ? 12.119 9.109 -14.932 1.00 77.56 87 LYS A O 1
ATOM 671 N N . LYS A 1 88 ? 12.175 6.905 -15.373 1.00 83.38 88 LYS A N 1
ATOM 672 C CA . LYS A 1 88 ? 10.735 6.707 -15.201 1.00 83.38 88 LYS A CA 1
ATOM 673 C C . LYS A 1 88 ? 10.458 6.316 -13.754 1.00 83.38 88 LYS A C 1
ATOM 675 O O . LYS A 1 88 ? 10.899 5.262 -13.305 1.00 83.38 88 LYS A O 1
ATOM 680 N N . ARG A 1 89 ? 9.730 7.176 -13.041 1.00 87.50 89 ARG A N 1
ATOM 681 C CA . ARG A 1 89 ? 9.267 6.933 -11.668 1.00 87.50 89 ARG A CA 1
ATOM 682 C C . ARG A 1 89 ? 7.887 6.287 -11.692 1.00 87.50 89 ARG A C 1
ATOM 684 O O . ARG A 1 89 ? 7.028 6.703 -12.471 1.00 87.50 89 ARG A O 1
ATOM 691 N N . TYR A 1 90 ? 7.680 5.292 -10.837 1.00 88.44 90 TYR A N 1
ATOM 692 C CA . TYR A 1 90 ? 6.418 4.553 -10.727 1.00 88.44 90 TYR A CA 1
ATOM 693 C C . TYR A 1 90 ? 5.647 4.939 -9.463 1.00 88.44 90 TYR A C 1
ATOM 695 O O . TYR A 1 90 ? 4.418 4.908 -9.470 1.00 88.44 90 TYR A O 1
ATOM 703 N N . LEU A 1 91 ? 6.359 5.374 -8.419 1.00 89.12 91 LEU A N 1
ATOM 704 C CA . LEU A 1 91 ? 5.795 5.915 -7.187 1.00 89.12 91 LEU A CA 1
ATOM 705 C C . LEU A 1 91 ? 6.241 7.363 -6.968 1.00 89.12 91 LEU A C 1
ATOM 707 O O . LEU A 1 91 ? 7.343 7.761 -7.340 1.00 89.12 91 LEU A O 1
ATOM 711 N N . ARG A 1 92 ? 5.359 8.162 -6.358 1.00 88.88 92 ARG A N 1
ATOM 712 C CA . ARG A 1 92 ? 5.651 9.556 -5.974 1.00 88.88 92 ARG A CA 1
ATOM 713 C C . ARG A 1 92 ? 6.341 9.651 -4.612 1.00 88.88 92 ARG A C 1
ATOM 715 O O . ARG A 1 92 ? 7.135 10.558 -4.399 1.00 88.88 92 ARG A O 1
ATOM 722 N N . SER A 1 93 ? 6.027 8.727 -3.712 1.00 87.31 93 SER A N 1
ATOM 723 C CA . SER A 1 93 ? 6.559 8.632 -2.354 1.00 87.31 93 SER A CA 1
ATOM 724 C C . SER A 1 93 ? 6.502 7.182 -1.880 1.00 87.31 93 SER A C 1
ATOM 726 O O . SER A 1 93 ? 5.813 6.355 -2.484 1.00 87.31 93 SER A O 1
ATOM 728 N N . LEU A 1 94 ? 7.206 6.876 -0.789 1.00 86.06 94 LEU A N 1
ATOM 729 C CA . LEU A 1 94 ? 7.090 5.576 -0.138 1.00 86.06 94 LEU A CA 1
ATOM 730 C C . LEU A 1 94 ? 5.692 5.410 0.484 1.00 86.06 94 LEU A C 1
ATOM 732 O O . LEU A 1 94 ? 5.168 6.371 1.058 1.00 86.06 94 LEU A O 1
ATOM 736 N N . PRO A 1 95 ? 5.083 4.219 0.371 1.00 88.31 95 PRO A N 1
ATOM 737 C CA . PRO A 1 95 ? 3.785 3.947 0.970 1.00 88.31 95 PRO A CA 1
ATOM 738 C C . PRO A 1 95 ? 3.895 3.899 2.500 1.00 88.31 95 PRO A C 1
ATOM 740 O O . PRO A 1 95 ? 4.860 3.368 3.054 1.00 88.31 95 PRO A O 1
ATOM 743 N N . VAL A 1 96 ? 2.883 4.433 3.184 1.00 88.56 96 VAL A N 1
ATOM 744 C CA . VAL A 1 96 ? 2.792 4.454 4.651 1.00 88.56 96 VAL A CA 1
ATOM 745 C C . VAL A 1 96 ? 1.646 3.554 5.083 1.00 88.56 96 VAL A C 1
ATOM 747 O O . VAL A 1 96 ? 0.559 3.620 4.511 1.00 88.56 96 VAL A O 1
ATOM 750 N N . ASN A 1 97 ? 1.879 2.707 6.081 1.00 89.25 97 ASN A N 1
ATOM 751 C CA . ASN A 1 97 ? 0.828 1.860 6.629 1.00 89.25 97 ASN A CA 1
ATOM 752 C C . ASN A 1 97 ? -0.037 2.683 7.617 1.00 89.25 97 ASN A C 1
ATOM 754 O O . ASN A 1 97 ? 0.489 3.135 8.636 1.00 89.25 97 ASN A O 1
ATOM 758 N N . PRO A 1 98 ? -1.355 2.865 7.380 1.00 89.81 98 PRO A N 1
ATOM 759 C CA . PRO A 1 98 ? -2.232 3.684 8.235 1.00 89.81 98 PRO A CA 1
ATOM 760 C C . PRO A 1 98 ? -2.509 3.074 9.623 1.00 89.81 98 PRO A C 1
ATOM 762 O O . PRO A 1 98 ? -3.032 3.748 10.522 1.00 89.81 98 PRO A O 1
ATOM 765 N N . PHE A 1 99 ? -2.178 1.794 9.815 1.00 87.44 99 PHE A N 1
ATOM 766 C CA . PHE A 1 99 ? -2.260 1.110 11.105 1.00 87.44 99 PHE A CA 1
ATOM 767 C C . PHE A 1 99 ? -0.943 1.130 11.879 1.00 87.44 99 PHE A C 1
ATOM 769 O O . PHE A 1 99 ? -0.949 0.843 13.077 1.00 87.44 99 PHE A O 1
ATOM 776 N N . ALA A 1 100 ? 0.169 1.486 11.234 1.00 86.88 100 ALA A N 1
ATOM 777 C CA . ALA A 1 100 ? 1.457 1.521 11.898 1.00 86.88 100 ALA A CA 1
ATOM 778 C C . ALA A 1 100 ? 1.572 2.747 12.830 1.00 86.88 100 ALA A C 1
ATOM 780 O O . ALA A 1 100 ? 1.113 3.840 12.481 1.00 86.88 100 ALA A O 1
ATOM 781 N N . PRO A 1 101 ? 2.186 2.601 14.020 1.00 84.69 101 PRO A N 1
ATOM 782 C CA . PRO A 1 101 ? 2.475 3.734 14.892 1.00 84.69 101 PRO A CA 1
ATOM 783 C C . PRO A 1 101 ? 3.363 4.766 14.193 1.00 84.69 101 PRO A C 1
ATOM 785 O O . PRO A 1 101 ? 4.289 4.407 13.460 1.00 84.69 101 PRO A O 1
ATOM 788 N N . ALA A 1 102 ? 3.127 6.051 14.460 1.00 82.25 102 ALA A N 1
ATOM 789 C CA . ALA A 1 102 ? 3.962 7.122 13.928 1.00 82.25 102 ALA A CA 1
ATOM 790 C C . ALA A 1 102 ? 5.441 6.899 14.300 1.00 82.25 102 ALA A C 1
ATOM 792 O O . ALA A 1 102 ? 5.759 6.589 15.447 1.00 82.25 102 ALA A O 1
ATOM 793 N N . GLY A 1 103 ? 6.340 7.044 13.324 1.00 79.56 103 GLY A N 1
ATOM 794 C CA . GLY A 1 103 ? 7.783 6.861 13.518 1.00 79.56 103 GLY A CA 1
ATOM 795 C C . GLY A 1 103 ? 8.298 5.427 13.355 1.00 79.56 103 GLY A C 1
ATOM 796 O O . GLY A 1 103 ? 9.499 5.207 13.497 1.00 79.56 103 GLY A O 1
ATOM 797 N N . THR A 1 104 ? 7.449 4.448 13.017 1.00 84.00 104 THR A N 1
ATOM 798 C CA . THR A 1 104 ? 7.949 3.118 12.627 1.00 84.00 104 THR A CA 1
ATOM 799 C C . THR A 1 104 ? 8.734 3.193 11.311 1.00 84.00 104 THR A C 1
ATOM 801 O O . THR A 1 104 ? 8.274 3.836 10.364 1.00 84.00 104 THR A O 1
ATOM 804 N N . PRO A 1 105 ? 9.901 2.531 11.198 1.00 80.44 105 PRO A N 1
ATOM 805 C CA . PRO A 1 105 ? 10.656 2.499 9.949 1.00 80.44 105 PRO A CA 1
ATOM 806 C C . PRO A 1 105 ? 9.904 1.699 8.880 1.00 80.44 105 PRO A C 1
ATOM 808 O O . PRO A 1 105 ? 9.209 0.735 9.196 1.00 80.44 105 PRO A O 1
ATOM 811 N N . PHE A 1 106 ? 10.073 2.070 7.609 1.00 79.56 106 PHE A N 1
ATOM 812 C CA . PHE A 1 106 ? 9.356 1.482 6.469 1.00 79.56 106 PHE A CA 1
ATOM 813 C C . PHE A 1 106 ? 9.411 -0.055 6.439 1.00 79.56 106 PHE A C 1
ATOM 815 O O . PHE A 1 106 ? 8.394 -0.719 6.267 1.00 79.56 106 PHE A O 1
ATOM 822 N N . GLN A 1 107 ? 10.587 -0.629 6.685 1.00 75.25 107 GLN A N 1
ATOM 823 C CA . GLN A 1 107 ? 10.828 -2.073 6.678 1.00 75.25 107 GLN A CA 1
ATOM 824 C C . GLN A 1 107 ? 10.090 -2.812 7.804 1.00 75.25 107 GLN A C 1
ATOM 826 O O . GLN A 1 107 ? 9.884 -4.016 7.716 1.00 75.25 107 GLN A O 1
ATOM 831 N N . ALA A 1 108 ? 9.702 -2.112 8.873 1.00 79.62 108 ALA A N 1
ATOM 832 C CA . ALA A 1 108 ? 8.920 -2.685 9.963 1.00 79.62 108 ALA A CA 1
ATOM 833 C C . ALA A 1 108 ? 7.405 -2.565 9.736 1.00 79.62 108 ALA A C 1
ATOM 835 O O . ALA A 1 108 ? 6.643 -3.192 10.465 1.00 79.62 108 ALA A O 1
ATOM 836 N N . GLN A 1 109 ? 6.965 -1.776 8.751 1.00 82.56 109 GLN A N 1
ATOM 837 C CA . GLN A 1 109 ? 5.544 -1.560 8.449 1.00 82.56 109 GLN A CA 1
ATOM 838 C C . GLN A 1 109 ? 4.973 -2.576 7.451 1.00 82.56 109 GLN A C 1
ATOM 840 O O . GLN A 1 109 ? 3.752 -2.764 7.397 1.00 82.56 109 GLN A O 1
ATOM 845 N N . TRP A 1 110 ? 5.842 -3.209 6.663 1.00 84.81 110 TRP A N 1
ATOM 846 C CA . TRP A 1 110 ? 5.482 -4.011 5.497 1.00 84.81 110 TRP A CA 1
ATOM 847 C C . TRP A 1 110 ? 6.221 -5.352 5.490 1.00 84.81 110 TRP A C 1
ATOM 849 O O . TRP A 1 110 ? 7.347 -5.454 5.976 1.00 84.81 110 TRP A O 1
ATOM 859 N N . THR A 1 111 ? 5.586 -6.362 4.903 1.00 84.94 111 THR A N 1
ATOM 860 C CA . THR A 1 111 ? 6.187 -7.653 4.552 1.00 84.94 111 THR A CA 1
ATOM 861 C C . THR A 1 111 ? 6.241 -7.752 3.029 1.00 84.94 111 THR A C 1
ATOM 863 O O . THR A 1 111 ? 5.309 -7.321 2.353 1.00 84.94 111 THR A O 1
ATOM 866 N N . PHE A 1 112 ? 7.329 -8.294 2.482 1.00 82.62 112 PHE A N 1
ATOM 867 C CA . PHE A 1 112 ? 7.532 -8.419 1.038 1.00 82.62 112 PHE A CA 1
ATOM 868 C C . PHE A 1 112 ? 7.505 -9.884 0.615 1.00 82.62 112 PHE A C 1
ATOM 870 O O . PHE A 1 112 ? 7.993 -10.749 1.341 1.00 82.62 112 PHE A O 1
ATOM 877 N N . VAL A 1 113 ? 6.979 -10.134 -0.580 1.00 82.44 113 VAL A N 1
ATOM 878 C CA . VAL A 1 113 ? 6.957 -11.450 -1.225 1.00 82.44 113 VAL A CA 1
ATOM 879 C C . VAL A 1 113 ? 7.833 -11.384 -2.471 1.00 82.44 113 VAL A C 1
ATOM 881 O O . VAL A 1 113 ? 7.714 -10.436 -3.248 1.00 82.44 113 VAL A O 1
ATOM 884 N N . SER A 1 114 ? 8.704 -12.375 -2.668 1.00 79.19 114 SER A N 1
ATOM 885 C CA . SER A 1 114 ? 9.590 -12.473 -3.838 1.00 79.19 114 SER A CA 1
ATOM 886 C C . SER A 1 114 ? 9.049 -13.407 -4.915 1.00 79.19 114 SER A C 1
ATOM 888 O O . SER A 1 114 ? 8.313 -14.342 -4.610 1.00 79.19 114 SER A O 1
ATOM 890 N N . TYR A 1 115 ? 9.467 -13.208 -6.165 1.00 74.69 115 TYR A N 1
ATOM 891 C CA . TYR A 1 115 ? 9.111 -14.081 -7.280 1.00 74.69 115 TYR A CA 1
ATOM 892 C C . TYR A 1 115 ? 10.086 -15.267 -7.371 1.00 74.69 115 TYR A C 1
ATOM 894 O O . TYR A 1 115 ? 11.202 -15.137 -7.877 1.00 74.69 115 TYR A O 1
ATOM 902 N N . GLN A 1 116 ? 9.678 -16.455 -6.916 1.00 67.12 116 GLN A N 1
ATOM 903 C CA . GLN A 1 116 ? 10.424 -17.695 -7.158 1.00 67.12 116 GLN A CA 1
ATOM 904 C C . GLN A 1 116 ? 9.791 -18.479 -8.311 1.00 67.12 116 GLN A C 1
ATOM 906 O O . GLN A 1 116 ? 8.643 -18.910 -8.263 1.00 67.12 116 GLN A O 1
ATOM 911 N N . ARG A 1 117 ? 10.558 -18.678 -9.387 1.00 45.19 117 ARG A N 1
ATOM 912 C CA . ARG A 1 117 ? 10.158 -19.545 -10.498 1.00 45.19 117 ARG A CA 1
ATOM 913 C C . ARG A 1 117 ? 10.515 -20.989 -10.147 1.00 45.19 117 ARG A C 1
ATOM 915 O O . ARG A 1 117 ? 11.646 -21.394 -10.391 1.00 45.19 117 ARG A O 1
ATOM 922 N N . GLY A 1 118 ? 9.572 -21.761 -9.604 1.00 41.34 118 GLY A N 1
ATOM 923 C CA . GLY A 1 118 ? 9.743 -23.216 -9.463 1.00 41.34 118 GLY A CA 1
ATOM 924 C C . GLY A 1 118 ? 9.185 -23.874 -8.203 1.00 41.34 118 GLY A C 1
ATOM 925 O O . GLY A 1 118 ? 9.155 -25.099 -8.166 1.00 41.34 118 GLY A O 1
ATOM 926 N N . ASP A 1 119 ? 8.689 -23.123 -7.223 1.00 36.75 119 ASP A N 1
ATOM 927 C CA . ASP A 1 119 ? 7.793 -23.667 -6.208 1.00 36.75 119 ASP A CA 1
ATOM 928 C C . ASP A 1 119 ? 6.412 -23.022 -6.348 1.00 36.75 119 ASP A C 1
ATOM 930 O O . ASP A 1 119 ? 6.250 -21.884 -6.786 1.00 36.75 119 ASP A O 1
ATOM 934 N N . ALA A 1 120 ? 5.373 -23.784 -6.033 1.00 35.28 120 ALA A N 1
ATOM 935 C CA . ALA A 1 120 ? 4.072 -23.220 -5.730 1.00 35.28 120 ALA A CA 1
ATOM 936 C C . ALA A 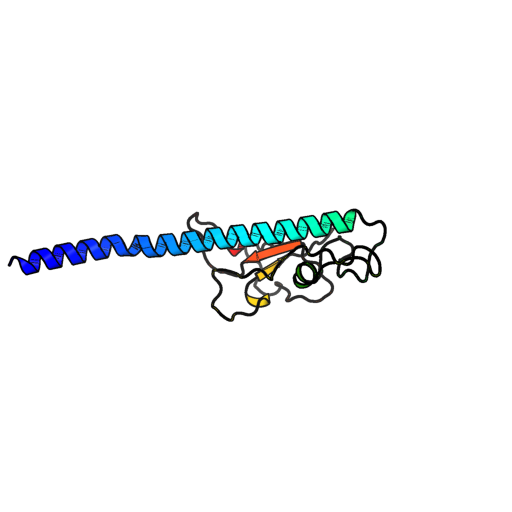1 120 ? 4.151 -22.611 -4.321 1.00 35.28 120 ALA A C 1
ATOM 938 O O . ALA A 1 120 ? 3.528 -23.103 -3.389 1.00 35.28 120 ALA A O 1
ATOM 939 N N . GLY A 1 121 ? 4.989 -21.595 -4.145 1.00 32.78 121 GLY A N 1
ATOM 940 C CA . GLY A 1 121 ? 5.206 -20.916 -2.882 1.00 32.78 121 GLY A CA 1
ATOM 941 C C . GLY A 1 121 ? 4.447 -19.608 -2.852 1.00 32.78 121 GLY A C 1
ATOM 942 O O . GLY A 1 121 ? 5.029 -18.530 -2.945 1.00 32.78 121 GLY A O 1
ATOM 943 N N . ILE A 1 122 ? 3.135 -19.686 -2.635 1.00 35.19 122 ILE A N 1
ATOM 944 C CA . ILE A 1 122 ? 2.522 -18.692 -1.761 1.00 35.19 122 ILE A CA 1
ATOM 945 C C . ILE A 1 122 ? 3.329 -18.783 -0.459 1.00 35.19 122 ILE A C 1
ATOM 947 O O . ILE A 1 122 ? 3.101 -19.675 0.344 1.00 35.19 122 ILE A O 1
ATOM 951 N N . THR A 1 123 ? 4.291 -17.889 -0.240 1.00 33.56 123 THR A N 1
ATOM 952 C CA . THR A 1 123 ? 4.714 -17.546 1.122 1.00 33.56 123 THR A CA 1
ATOM 953 C C . THR A 1 123 ? 3.776 -16.479 1.682 1.00 33.56 123 THR A C 1
ATOM 955 O O . THR A 1 123 ? 4.188 -15.583 2.404 1.00 33.56 123 THR A O 1
ATOM 958 N N . SER A 1 124 ? 2.469 -16.593 1.419 1.00 37.62 124 SER A N 1
ATOM 959 C CA . SER A 1 124 ? 1.562 -16.373 2.536 1.00 37.62 124 SER A CA 1
ATOM 960 C C . SER A 1 124 ? 1.722 -17.617 3.396 1.00 37.62 124 SER A C 1
ATOM 962 O O . SER A 1 124 ? 1.605 -18.747 2.929 1.00 37.62 124 SER A O 1
ATOM 964 N N . SER A 1 125 ? 2.034 -17.432 4.668 1.00 33.12 125 SER A N 1
ATOM 965 C CA . SER A 1 125 ? 1.720 -18.464 5.640 1.00 33.12 125 SER A CA 1
ATOM 966 C C . SER A 1 125 ? 0.191 -18.602 5.697 1.00 33.12 125 SER A C 1
ATOM 968 O O . SER A 1 125 ? -0.436 -18.194 6.675 1.00 33.12 125 SER A O 1
ATOM 970 N N . SER A 1 126 ? -0.431 -19.198 4.678 1.00 30.53 126 SER A N 1
ATOM 971 C CA . SER A 1 126 ? -1.686 -19.901 4.856 1.00 30.53 126 SER A CA 1
ATOM 972 C C . SER A 1 126 ? -1.363 -21.076 5.774 1.00 30.53 126 SER A C 1
ATOM 974 O O . SER A 1 126 ? -0.783 -22.068 5.346 1.00 30.53 126 SER A O 1
ATOM 976 N N . TYR A 1 127 ? -1.703 -20.901 7.051 1.00 28.28 127 TYR A N 1
ATOM 977 C CA . TYR A 1 127 ? -1.552 -21.858 8.147 1.00 28.28 127 TYR A CA 1
ATOM 978 C C . TYR A 1 127 ? -0.105 -22.212 8.540 1.00 28.28 127 TYR A C 1
ATOM 980 O O . TYR A 1 127 ? 0.458 -23.209 8.113 1.00 28.28 127 TYR A O 1
ATOM 988 N N . GLY A 1 128 ? 0.442 -21.460 9.501 1.00 34.66 128 GLY A N 1
ATOM 989 C CA . GLY A 1 128 ? 1.401 -22.029 10.452 1.00 34.66 128 GLY A CA 1
ATOM 990 C C . GLY A 1 128 ? 2.880 -22.042 10.066 1.00 34.66 128 GLY A C 1
ATOM 991 O O . GLY A 1 128 ? 3.601 -22.896 10.574 1.00 34.66 128 GLY A O 1
ATOM 992 N N . THR A 1 129 ? 3.373 -21.091 9.274 1.00 33.84 129 THR A N 1
ATOM 993 C CA . THR A 1 129 ? 4.824 -20.876 9.179 1.00 33.84 129 THR A CA 1
ATOM 994 C C . THR A 1 129 ? 5.267 -19.942 10.298 1.00 33.84 129 THR A C 1
ATOM 996 O O . THR A 1 129 ? 4.822 -18.800 10.422 1.00 33.84 129 THR A O 1
ATOM 999 N N . THR A 1 130 ? 6.132 -20.470 11.157 1.00 27.53 130 THR A N 1
ATOM 1000 C CA . THR A 1 130 ? 6.825 -19.740 12.213 1.00 27.53 130 THR A CA 1
ATOM 1001 C C . THR A 1 130 ? 7.543 -18.522 11.630 1.00 27.53 130 THR A C 1
ATOM 1003 O O . THR A 1 130 ? 8.058 -18.556 10.516 1.00 27.53 130 THR A O 1
ATOM 1006 N N . LEU A 1 131 ? 7.576 -17.433 12.402 1.00 38.19 131 LEU A N 1
ATOM 1007 C CA . LEU A 1 131 ? 8.142 -16.105 12.103 1.00 38.19 131 LEU A CA 1
ATOM 1008 C C . LEU A 1 131 ? 9.653 -16.082 11.743 1.00 38.19 131 LEU A C 1
ATOM 1010 O O . LEU A 1 131 ? 10.305 -15.054 11.898 1.00 38.19 131 LEU A O 1
ATOM 1014 N N . ALA A 1 132 ? 10.236 -17.195 11.298 1.00 32.94 132 ALA A N 1
ATOM 1015 C CA . ALA A 1 132 ? 11.664 -17.365 11.072 1.00 32.94 132 ALA A CA 1
ATOM 1016 C C . ALA A 1 132 ? 12.124 -17.055 9.635 1.00 32.94 132 ALA A C 1
ATOM 1018 O O . ALA A 1 132 ? 13.320 -16.872 9.431 1.00 32.94 132 ALA A O 1
ATOM 1019 N N . GLU A 1 133 ? 11.222 -16.940 8.651 1.00 33.91 133 GLU A N 1
ATOM 1020 C CA . GLU A 1 133 ? 11.621 -16.731 7.244 1.00 33.91 133 GLU A CA 1
ATOM 1021 C C . GLU A 1 133 ? 10.942 -15.551 6.534 1.00 33.91 133 GLU A C 1
ATOM 1023 O O . GLU A 1 133 ? 10.931 -15.458 5.310 1.00 33.91 133 GLU A O 1
ATOM 1028 N N . VAL A 1 134 ? 10.462 -14.567 7.298 1.00 39.94 134 VAL A N 1
ATOM 1029 C CA . VAL A 1 134 ? 10.197 -13.227 6.752 1.00 39.94 134 VAL A CA 1
ATOM 1030 C C . VAL A 1 134 ? 11.543 -12.510 6.640 1.00 39.94 134 VAL A C 1
ATOM 1032 O O . VAL A 1 134 ? 11.940 -11.744 7.518 1.00 39.94 134 VAL A O 1
ATOM 1035 N N . GLN A 1 135 ? 12.305 -12.851 5.599 1.00 41.53 135 GLN A N 1
ATOM 1036 C CA . GLN A 1 135 ? 13.636 -12.297 5.369 1.00 41.53 135 GLN A CA 1
ATOM 1037 C C . GLN A 1 135 ? 13.541 -10.783 5.160 1.00 41.53 135 GLN A C 1
ATOM 1039 O O . GLN A 1 135 ? 12.989 -10.288 4.178 1.00 41.53 135 GLN A O 1
ATOM 1044 N N . THR A 1 136 ? 14.126 -10.042 6.099 1.00 35.88 136 THR A N 1
ATOM 1045 C CA . THR A 1 136 ? 14.591 -8.675 5.889 1.00 35.88 136 THR A CA 1
ATOM 1046 C C . THR A 1 136 ? 15.410 -8.633 4.608 1.00 35.88 136 THR A C 1
ATOM 1048 O O . THR A 1 136 ? 16.435 -9.306 4.541 1.00 35.88 136 THR A O 1
ATOM 1051 N N . VAL A 1 137 ? 14.920 -7.871 3.626 1.00 44.22 137 VAL A N 1
ATOM 1052 C CA . VAL A 1 137 ? 15.603 -7.364 2.423 1.00 44.22 137 VAL A CA 1
ATOM 1053 C C . VAL A 1 137 ? 17.096 -7.725 2.401 1.00 44.22 137 VAL A C 1
ATOM 1055 O O . VAL A 1 137 ? 17.936 -6.972 2.888 1.00 44.22 137 VAL A O 1
ATOM 1058 N N . SER A 1 138 ? 17.411 -8.905 1.868 1.00 36.47 138 SER A N 1
ATOM 1059 C CA . SER A 1 138 ? 18.768 -9.298 1.494 1.00 36.47 138 SER A CA 1
ATOM 1060 C C . SER A 1 138 ? 18.814 -9.256 -0.026 1.00 36.47 138 SER A C 1
ATOM 1062 O O . SER A 1 138 ? 17.943 -9.832 -0.679 1.00 36.47 138 SER A O 1
ATOM 1064 N N . GLY A 1 139 ? 19.768 -8.492 -0.558 1.00 48.31 139 GLY A N 1
ATOM 1065 C CA . GLY A 1 139 ? 19.748 -7.834 -1.872 1.00 48.31 139 GLY A CA 1
ATOM 1066 C C . GLY A 1 139 ? 19.657 -8.700 -3.132 1.00 48.31 139 GLY A C 1
ATOM 1067 O O . GLY A 1 139 ? 19.776 -8.148 -4.219 1.00 48.31 139 GLY A O 1
ATOM 1068 N N . ASP A 1 140 ? 19.406 -10.002 -3.010 1.00 57.22 140 ASP A N 1
ATOM 1069 C CA . ASP A 1 140 ? 19.335 -10.934 -4.139 1.00 57.22 140 ASP A CA 1
ATOM 1070 C C . ASP A 1 140 ? 17.903 -11.349 -4.509 1.00 57.22 140 ASP A C 1
ATOM 1072 O O . ASP A 1 140 ? 17.690 -11.928 -5.577 1.00 57.22 140 ASP A O 1
ATOM 1076 N N . LYS A 1 141 ? 16.907 -11.057 -3.658 1.00 72.00 141 LYS A N 1
ATOM 1077 C CA . LYS A 1 141 ? 15.496 -11.383 -3.922 1.00 72.00 141 LYS A CA 1
ATOM 1078 C C . LYS A 1 141 ? 14.722 -10.155 -4.383 1.00 72.00 141 LYS A C 1
ATOM 1080 O O . LYS A 1 141 ? 14.875 -9.065 -3.838 1.00 72.00 141 LYS A O 1
ATOM 1085 N N . ASP A 1 142 ? 13.891 -10.346 -5.398 1.00 80.06 142 ASP A N 1
ATOM 1086 C CA . ASP A 1 142 ? 13.009 -9.305 -5.907 1.00 80.06 142 ASP A CA 1
ATOM 1087 C C . ASP A 1 142 ? 11.748 -9.130 -5.062 1.00 80.06 142 ASP A C 1
ATOM 1089 O O . ASP A 1 142 ? 11.422 -9.950 -4.207 1.00 80.06 142 ASP A O 1
ATOM 1093 N N . ILE A 1 143 ? 11.044 -8.024 -5.297 1.00 84.56 143 ILE A N 1
ATOM 1094 C CA . ILE A 1 143 ? 9.769 -7.704 -4.665 1.00 84.56 143 ILE A CA 1
ATOM 1095 C C . ILE A 1 143 ? 8.668 -7.857 -5.713 1.00 84.56 143 ILE A C 1
ATOM 1097 O O . ILE A 1 143 ? 8.520 -7.022 -6.606 1.00 84.56 143 ILE A O 1
ATOM 1101 N N . TYR A 1 144 ? 7.903 -8.936 -5.583 1.00 84.69 144 TYR A N 1
ATOM 1102 C CA . TYR A 1 144 ? 6.714 -9.235 -6.375 1.00 84.69 144 TYR A CA 1
ATOM 1103 C C . TYR A 1 144 ? 5.455 -8.616 -5.763 1.00 84.69 144 TYR A C 1
ATOM 1105 O O . TYR A 1 144 ? 4.673 -7.987 -6.471 1.00 84.69 144 TYR A O 1
ATOM 1113 N N . ASP A 1 145 ? 5.277 -8.773 -4.447 1.00 84.56 145 ASP A N 1
ATOM 1114 C CA . ASP A 1 145 ? 4.114 -8.264 -3.717 1.00 84.56 145 ASP A CA 1
ATOM 1115 C C . ASP A 1 145 ? 4.512 -7.675 -2.353 1.00 84.56 145 ASP A C 1
ATOM 1117 O O . ASP A 1 145 ? 5.610 -7.910 -1.836 1.00 84.56 145 ASP A O 1
ATOM 1121 N N . LEU A 1 146 ? 3.619 -6.865 -1.789 1.00 86.06 146 LEU A N 1
ATOM 1122 C CA . LEU A 1 146 ? 3.789 -6.134 -0.542 1.00 86.06 146 LEU A CA 1
ATOM 1123 C C . LEU A 1 146 ? 2.513 -6.243 0.293 1.00 86.06 146 LEU A C 1
ATOM 1125 O O . LEU A 1 146 ? 1.444 -5.855 -0.172 1.00 86.06 146 LEU A O 1
ATOM 1129 N N . HIS A 1 147 ? 2.643 -6.723 1.531 1.00 85.12 147 HIS A N 1
ATOM 1130 C CA . HIS A 1 147 ? 1.546 -6.918 2.489 1.00 85.12 147 HIS A CA 1
ATOM 1131 C C . HIS A 1 147 ? 1.754 -6.065 3.739 1.00 85.12 147 HIS A C 1
ATOM 1133 O O . HIS A 1 147 ? 2.886 -5.758 4.128 1.00 85.12 147 HIS A O 1
ATOM 1139 N N . ALA A 1 148 ? 0.661 -5.688 4.400 1.00 84.56 148 ALA A N 1
ATOM 1140 C CA . ALA A 1 148 ? 0.722 -4.933 5.648 1.00 84.56 148 ALA A CA 1
ATOM 1141 C C . ALA A 1 148 ? 1.214 -5.814 6.803 1.00 84.56 148 ALA A C 1
ATOM 1143 O O . ALA A 1 148 ? 0.623 -6.851 7.102 1.00 84.56 148 ALA A O 1
ATOM 1144 N N . LYS A 1 149 ? 2.249 -5.371 7.524 1.00 83.88 149 LYS A N 1
ATOM 1145 C CA . LYS A 1 149 ? 2.696 -6.045 8.748 1.00 83.88 149 LYS A CA 1
ATOM 1146 C C . LYS A 1 149 ? 1.846 -5.574 9.927 1.00 83.88 149 LYS A C 1
ATOM 1148 O O . LYS A 1 149 ? 2.223 -4.676 10.678 1.00 83.88 149 LYS A O 1
ATOM 1153 N N . THR A 1 150 ? 0.628 -6.097 10.032 1.00 82.19 150 THR A N 1
ATOM 1154 C CA . THR A 1 150 ? -0.330 -5.703 11.073 1.00 82.19 150 THR A CA 1
ATOM 1155 C C . THR A 1 150 ? -1.195 -6.893 11.479 1.00 82.19 150 THR A C 1
ATOM 1157 O O . THR A 1 150 ? -1.912 -7.442 10.649 1.00 82.19 150 THR A O 1
ATOM 1160 N N . ASP A 1 151 ? -1.208 -7.231 12.771 1.00 79.56 151 ASP A N 1
ATOM 1161 C CA . ASP A 1 151 ? -1.943 -8.386 13.327 1.00 79.56 151 ASP A CA 1
ATOM 1162 C C . ASP A 1 151 ? -3.466 -8.156 13.466 1.00 79.56 151 ASP A C 1
ATOM 1164 O O . ASP A 1 151 ? -4.171 -8.874 14.175 1.00 79.56 151 ASP A O 1
ATOM 1168 N N . GLY A 1 152 ? -3.995 -7.113 12.824 1.00 83.19 152 GLY A N 1
ATOM 1169 C CA . GLY A 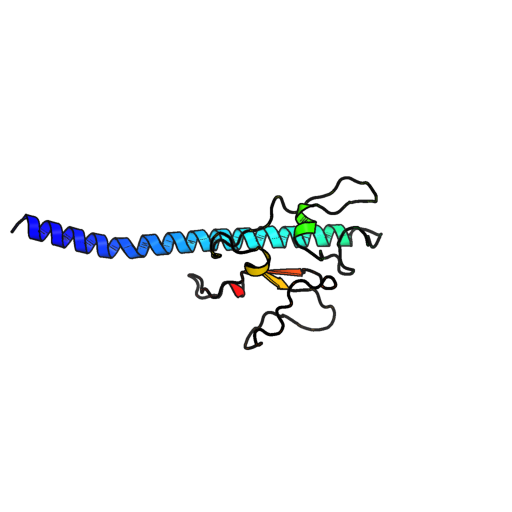1 152 ? -5.391 -6.706 12.938 1.00 83.19 152 GLY A CA 1
ATOM 1170 C C . GLY A 1 152 ? -6.331 -7.499 12.029 1.00 83.19 152 GLY A C 1
ATOM 1171 O O . GLY A 1 152 ? -5.958 -7.949 10.946 1.00 83.19 152 GLY A O 1
ATOM 1172 N N . ILE A 1 153 ? -7.585 -7.610 12.469 1.00 87.88 153 ILE A N 1
ATOM 1173 C CA . ILE A 1 153 ? -8.695 -8.153 11.682 1.00 87.88 153 ILE A CA 1
ATOM 1174 C C . ILE A 1 153 ? -9.550 -6.987 11.194 1.00 87.88 153 ILE A C 1
ATOM 1176 O O . ILE A 1 153 ? -9.890 -6.088 11.973 1.00 87.88 153 ILE A O 1
ATOM 1180 N N . ALA A 1 154 ? -9.905 -7.008 9.921 1.00 88.69 154 ALA A N 1
ATOM 1181 C CA . ALA A 1 154 ? -10.746 -6.022 9.276 1.00 88.69 1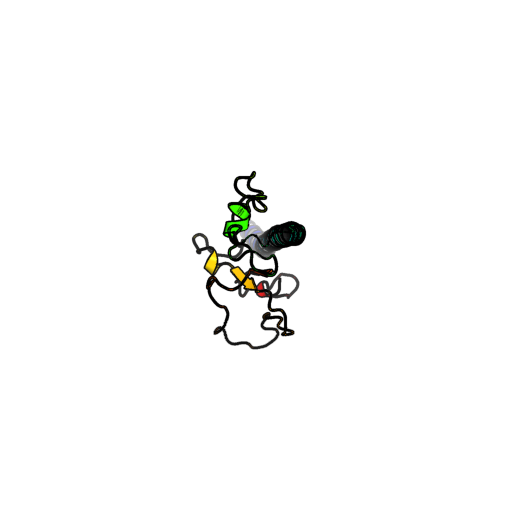54 ALA A CA 1
ATOM 1182 C C . ALA A 1 154 ? -12.217 -6.118 9.699 1.00 88.69 154 ALA A C 1
ATOM 1184 O O . ALA A 1 154 ? -12.640 -7.054 10.377 1.00 88.69 154 ALA A O 1
ATOM 1185 N N . LEU A 1 155 ? -13.023 -5.134 9.305 1.00 87.75 155 LEU A N 1
ATOM 1186 C CA . LEU A 1 155 ? -14.467 -5.131 9.546 1.00 87.75 155 LEU A CA 1
ATOM 1187 C C . LEU A 1 155 ? -15.207 -6.285 8.850 1.00 87.75 155 LEU A C 1
ATOM 1189 O O . LEU A 1 155 ? -16.278 -6.668 9.310 1.00 87.75 155 LEU A O 1
ATOM 1193 N N . ASP A 1 156 ? -14.642 -6.843 7.777 1.00 86.44 156 ASP A N 1
ATOM 1194 C CA . ASP A 1 156 ? -15.185 -7.998 7.047 1.00 86.44 156 ASP A CA 1
ATOM 1195 C C . ASP A 1 156 ? -14.735 -9.363 7.615 1.00 86.44 156 ASP A C 1
ATOM 1197 O O . ASP A 1 156 ? -15.181 -10.402 7.135 1.00 86.44 156 ASP A O 1
ATOM 1201 N N . GLY A 1 157 ? -13.876 -9.373 8.644 1.00 85.94 157 GLY A N 1
ATOM 1202 C CA . GLY A 1 157 ? -13.351 -10.588 9.276 1.00 85.94 157 GLY A CA 1
ATOM 1203 C C . GLY A 1 157 ? -12.053 -11.139 8.670 1.00 85.94 157 GLY A C 1
ATOM 1204 O O . GLY A 1 157 ? -11.481 -12.072 9.232 1.00 85.94 157 GLY A O 1
ATOM 1205 N N . SER A 1 158 ? -11.550 -10.565 7.575 1.00 87.56 158 SER A N 1
ATOM 1206 C CA . SER A 1 158 ? -10.249 -10.938 6.998 1.00 87.56 158 SER A CA 1
ATOM 1207 C C . SER A 1 158 ? -9.076 -10.305 7.761 1.00 87.56 158 SER A C 1
ATOM 1209 O O . SER A 1 158 ? -9.240 -9.293 8.447 1.00 87.56 158 SER A O 1
ATOM 1211 N N . ARG A 1 159 ? -7.877 -10.898 7.692 1.00 87.94 159 ARG A N 1
ATOM 1212 C CA . ARG A 1 159 ? -6.679 -10.335 8.339 1.00 87.94 159 ARG A CA 1
ATOM 1213 C C . ARG A 1 159 ? -6.020 -9.326 7.410 1.00 87.94 159 ARG A C 1
ATOM 1215 O O . ARG A 1 159 ? -5.902 -9.580 6.218 1.00 87.94 159 ARG A O 1
ATOM 1222 N N . TYR A 1 160 ? -5.503 -8.227 7.957 1.00 85.56 160 TYR A N 1
ATOM 1223 C CA . TYR A 1 160 ? -4.776 -7.241 7.145 1.00 85.56 160 TYR A CA 1
ATOM 1224 C C . TYR A 1 160 ? -3.494 -7.791 6.514 1.00 85.56 160 TYR A C 1
ATOM 1226 O O . TYR A 1 160 ? -3.064 -7.291 5.481 1.00 85.56 160 TYR A O 1
ATOM 1234 N N . ALA A 1 161 ? -2.891 -8.809 7.128 1.00 82.94 161 ALA A N 1
ATOM 1235 C CA . ALA A 1 161 ? -1.724 -9.490 6.581 1.00 82.94 161 ALA A CA 1
ATOM 1236 C C . ALA A 1 161 ? -2.034 -10.303 5.310 1.00 82.94 161 ALA A C 1
ATOM 1238 O O . ALA A 1 161 ? -1.113 -10.594 4.559 1.00 82.94 161 ALA A O 1
ATOM 1239 N N . ASP A 1 162 ? -3.304 -10.645 5.063 1.00 82.69 162 ASP A N 1
ATOM 1240 C CA . ASP A 1 162 ? -3.729 -11.407 3.880 1.00 82.69 162 ASP A CA 1
ATOM 1241 C C . ASP A 1 162 ? -4.095 -10.488 2.695 1.00 82.69 162 ASP A C 1
ATOM 1243 O O . ASP A 1 162 ? -4.509 -10.972 1.639 1.00 82.69 162 ASP A O 1
ATOM 1247 N N . TRP A 1 163 ? -4.034 -9.164 2.888 1.00 83.81 163 TRP A N 1
ATOM 1248 C CA . TRP A 1 163 ? -4.502 -8.164 1.924 1.00 83.81 163 TRP A CA 1
ATOM 1249 C C . TRP A 1 163 ? -3.484 -7.771 0.877 1.00 83.81 163 TRP A C 1
ATOM 1251 O O . TRP A 1 163 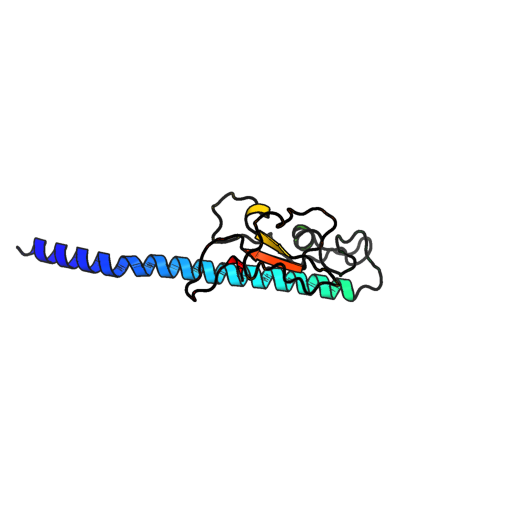? -2.268 -7.698 1.140 1.00 83.81 163 TRP A O 1
#

Sequence (163 aa):
MEMVVVLAILSLLAALAAPHARMNLKRDKEIQLRETLRTVRAALDRFHADMMKRKEKDPKGGASPNGYPYTVQTLVDGSEKAANGPKKRYLRSLPVNPFAPAGTPFQAQWTFVSYQRGDAGITSSSYGTTLAEVQTVSGDKDIYDLHAKTDGIALDGSRYADW

Organism: NCBI:txid1202716

pLDDT: mean 75.59, std 18.39, range [27.53, 94.5]

InterPro domains:
  IPR045584 Pilin-like [SSF54523] (1-122)

Secondary structure (DSSP, 8-state):
-HHHHHHHHHHHHHHHHHHHHHHHHHHHHHHHHHHHHHHHHHHHHHHHHHHHT-SS--TTTTB-TTS-BSSTHHHHH-EESSTTPPEE-S-SS----TTSPTT--HHHHEEEE---SSS----S-SS---TT------TTS---EEEE---PBPTTS-BGGG-

Foldseek 3Di:
DVVVVVVVVVVVVVVVVVVVVVQVLQVVLVVLLVVLQVLLLQLQVVQQVLCVPDPDPPPPQQAAPSSFHLDSVSLCVAGASDVPHDGDHSDVDQRDRSPDPPPDDSLQFKQFDFDDDPDPDPVPCPDDDPPPPSDDRDRNTGGNGMFTPDQDAGPVRHGSRVD